Protein AF-A0A430UFR9-F1 (afdb_monomer)

Organism: Thermus scotoductus (NCBI:txid37636)

Secondary structure (DSSP, 8-state):
----SHHHHHHHHTTSSS-PPPPPPPPPPPPPP-EEEEEEEEETTEE-TT-EEEEEEE-TTS-EEEEPPPEE--TTSEEEEEESS-GGGEEEEEEETTTTEEEEEEHHHH-EEEEETTEEEEEEEE--

Structure (mmCIF, N/CA/C/O backbone):
data_AF-A0A430UFR9-F1
#
_entry.id   AF-A0A430UFR9-F1
#
loop_
_atom_site.group_PDB
_atom_site.id
_atom_site.type_symbol
_atom_site.label_atom_id
_atom_site.label_alt_id
_atom_site.label_comp_id
_atom_site.label_asym_id
_atom_site.label_entity_id
_atom_site.label_seq_id
_atom_site.pdbx_PDB_ins_code
_atom_site.Cartn_x
_atom_site.Cartn_y
_atom_site.Cartn_z
_atom_site.occupancy
_atom_site.B_iso_or_equiv
_atom_site.auth_seq_id
_atom_site.auth_comp_id
_atom_site.auth_asym_id
_atom_site.auth_atom_id
_atom_site.pdbx_PDB_model_num
ATOM 1 N N . MET A 1 1 ? 76.607 38.969 -25.251 1.00 44.59 1 MET A N 1
ATOM 2 C CA . MET A 1 1 ? 76.169 37.864 -26.140 1.00 44.59 1 MET A CA 1
ATOM 3 C C . MET A 1 1 ? 76.076 36.606 -25.285 1.00 44.59 1 MET A C 1
ATOM 5 O O . MET A 1 1 ? 77.039 36.337 -24.599 1.00 44.59 1 MET A O 1
ATOM 9 N N . GLY A 1 2 ? 75.006 35.826 -25.171 1.00 46.56 2 GLY A N 1
ATOM 10 C CA . GLY A 1 2 ? 73.666 35.864 -25.741 1.00 46.56 2 GLY A CA 1
ATOM 11 C C . GLY A 1 2 ? 72.804 34.870 -24.949 1.00 46.56 2 GLY A C 1
ATOM 12 O O . GLY A 1 2 ? 72.759 33.692 -25.273 1.00 46.56 2 GLY A O 1
ATOM 13 N N . GLY A 1 3 ? 72.131 35.343 -23.897 1.00 50.91 3 GLY A N 1
ATOM 14 C CA . GLY A 1 3 ? 71.151 34.573 -23.122 1.00 50.91 3 GLY A CA 1
ATOM 15 C C . GLY A 1 3 ? 69.798 34.529 -23.831 1.00 50.91 3 GLY A C 1
ATOM 16 O O . GLY A 1 3 ? 68.836 35.117 -23.352 1.00 50.91 3 GLY A O 1
ATOM 17 N N . LYS A 1 4 ? 69.743 33.917 -25.020 1.00 53.84 4 LYS A N 1
ATOM 18 C CA . LYS A 1 4 ? 68.539 33.917 -25.879 1.00 53.84 4 LYS A CA 1
ATOM 19 C C . LYS A 1 4 ? 67.941 32.533 -26.162 1.00 53.84 4 LYS A C 1
ATOM 21 O O . LYS A 1 4 ? 66.930 32.458 -26.846 1.00 53.84 4 LYS A O 1
ATOM 26 N N . PHE A 1 5 ? 68.501 31.453 -25.612 1.00 51.56 5 PHE A N 1
ATOM 27 C CA . PHE A 1 5 ? 68.044 30.090 -25.928 1.00 51.56 5 PHE A CA 1
ATOM 28 C C . PHE A 1 5 ? 67.172 29.420 -24.851 1.00 51.56 5 PHE A C 1
ATOM 30 O O . PHE A 1 5 ? 66.486 28.453 -25.156 1.00 51.56 5 PHE A O 1
ATOM 37 N N . GLY A 1 6 ? 67.124 29.940 -23.617 1.00 50.38 6 GLY A N 1
ATOM 38 C CA . GLY A 1 6 ? 66.337 29.329 -22.531 1.00 50.38 6 GLY A CA 1
ATOM 39 C C . GLY A 1 6 ? 64.843 29.685 -22.524 1.00 50.38 6 GLY A C 1
ATOM 40 O O . GLY A 1 6 ? 64.026 28.915 -22.031 1.00 50.38 6 GLY A O 1
ATOM 41 N N . LEU A 1 7 ? 64.467 30.836 -23.094 1.00 50.91 7 LEU A N 1
ATOM 42 C CA . LEU A 1 7 ? 63.092 31.350 -23.010 1.00 50.91 7 LEU A CA 1
ATOM 43 C C . LEU A 1 7 ? 62.145 30.701 -24.035 1.00 50.91 7 LEU A C 1
ATOM 45 O O . LEU A 1 7 ? 60.956 30.550 -23.774 1.00 50.91 7 LEU A O 1
ATOM 49 N N . LEU A 1 8 ? 62.675 30.266 -25.183 1.00 53.03 8 LEU A N 1
ATOM 50 C CA . LEU A 1 8 ? 61.893 29.618 -26.243 1.00 53.03 8 LEU A CA 1
ATOM 51 C C . LEU A 1 8 ? 61.487 28.181 -25.883 1.00 53.03 8 LEU A C 1
ATOM 53 O O . LEU A 1 8 ? 60.432 27.722 -26.311 1.00 53.03 8 LEU A O 1
ATOM 57 N N . PHE A 1 9 ? 62.276 27.489 -25.056 1.00 51.94 9 PHE A N 1
ATOM 58 C CA . PHE A 1 9 ? 61.961 26.124 -24.629 1.00 51.94 9 PHE A CA 1
ATOM 59 C C . PHE A 1 9 ? 60.843 26.089 -23.572 1.00 51.94 9 PHE A C 1
ATOM 61 O O . PHE A 1 9 ? 59.982 25.213 -23.601 1.00 51.94 9 PHE A O 1
ATOM 68 N N . LEU A 1 10 ? 60.792 27.093 -22.687 1.00 52.19 10 LEU A N 1
ATOM 69 C CA . LEU A 1 10 ? 59.738 27.222 -21.672 1.00 52.19 10 LEU A CA 1
ATOM 70 C C . LEU A 1 10 ? 58.376 27.623 -22.265 1.00 52.19 10 LEU A C 1
ATOM 72 O O . LEU A 1 10 ? 57.342 27.234 -21.729 1.00 52.19 10 LEU A O 1
ATOM 76 N N . LEU A 1 11 ? 58.361 28.341 -23.393 1.00 49.31 11 LEU A N 1
ATOM 77 C CA . LEU A 1 11 ? 57.122 28.726 -24.082 1.00 49.31 11 LEU A CA 1
ATOM 78 C C . LEU A 1 11 ? 56.480 27.574 -24.874 1.00 49.31 11 LEU A C 1
ATOM 80 O O . LEU A 1 11 ? 55.261 27.556 -25.031 1.00 49.31 11 LEU A O 1
ATOM 84 N N . GLY A 1 12 ? 57.263 26.592 -25.335 1.00 50.91 12 GLY A N 1
ATOM 85 C CA . GLY A 1 12 ? 56.739 25.425 -26.057 1.00 50.91 12 GLY A CA 1
ATOM 86 C C . GLY A 1 12 ? 56.028 24.407 -25.159 1.00 50.91 12 GLY A C 1
ATOM 87 O O . GLY A 1 12 ? 55.054 23.786 -25.579 1.00 50.91 12 GLY A O 1
ATOM 88 N N . LEU A 1 13 ? 56.470 24.261 -23.904 1.00 47.38 13 LEU A N 1
ATOM 89 C CA . LEU A 1 13 ? 55.935 23.248 -22.987 1.00 47.38 13 LEU A CA 1
ATOM 90 C C . LEU A 1 13 ? 54.563 23.632 -22.396 1.00 47.38 13 LEU A C 1
ATOM 92 O O . LEU A 1 13 ? 53.763 22.757 -22.075 1.00 47.38 13 LEU A O 1
ATOM 96 N N . GLY A 1 14 ? 54.260 24.931 -22.294 1.00 49.06 14 GLY A N 1
ATOM 97 C CA . GLY A 1 14 ? 52.989 25.425 -21.749 1.00 49.06 14 GLY A CA 1
ATOM 98 C C . GLY A 1 14 ? 51.784 25.270 -22.686 1.00 49.06 14 GLY A C 1
ATOM 99 O O . GLY A 1 14 ? 50.649 25.248 -22.217 1.00 49.06 14 GLY A O 1
ATOM 100 N N . LEU A 1 15 ? 52.006 25.127 -24.000 1.00 47.91 15 LEU A N 1
ATOM 101 C CA . LEU A 1 15 ? 50.924 25.059 -24.994 1.00 47.91 15 LEU A CA 1
ATOM 102 C C . LEU A 1 15 ? 50.391 23.642 -25.266 1.00 47.91 15 LEU A C 1
ATOM 104 O O . LEU A 1 15 ? 49.343 23.504 -25.894 1.00 47.91 15 LEU A O 1
ATOM 108 N N . ALA A 1 16 ? 51.067 22.593 -24.790 1.00 48.53 16 ALA A N 1
ATOM 109 C CA . ALA A 1 16 ? 50.688 21.208 -25.085 1.00 48.53 16 ALA A CA 1
ATOM 110 C C . ALA A 1 16 ? 49.577 20.645 -24.174 1.00 48.53 16 ALA A C 1
ATOM 112 O O . ALA A 1 16 ? 48.939 19.659 -24.530 1.00 48.53 16 ALA A O 1
ATOM 113 N N . LEU A 1 17 ? 49.308 21.260 -23.015 1.00 49.06 17 LEU A N 1
ATOM 114 C CA . LEU A 1 17 ? 48.354 20.726 -22.025 1.00 49.06 17 LEU A CA 1
ATOM 115 C C . LEU A 1 17 ? 46.963 21.380 -22.057 1.00 49.06 17 LEU A C 1
ATOM 117 O O . LEU A 1 17 ? 46.072 20.957 -21.328 1.00 49.06 17 LEU A O 1
ATOM 121 N N . ALA A 1 18 ? 46.743 22.382 -22.913 1.00 49.50 18 ALA A N 1
ATOM 122 C CA . ALA A 1 18 ? 45.488 23.140 -22.949 1.00 49.50 18 ALA A CA 1
ATOM 123 C C . ALA A 1 18 ? 44.420 22.576 -23.911 1.00 49.50 18 ALA A C 1
ATOM 125 O O . ALA A 1 18 ? 43.355 23.171 -24.050 1.00 49.50 18 ALA A O 1
ATOM 126 N N . GLN A 1 19 ? 44.670 21.445 -24.582 1.00 52.62 19 GLN A N 1
ATOM 127 C CA . GLN A 1 19 ? 43.759 20.880 -25.591 1.00 52.62 19 GLN A CA 1
ATOM 128 C C . GLN A 1 19 ? 43.024 19.618 -25.119 1.00 52.62 19 GLN A C 1
ATOM 130 O O . GLN A 1 19 ? 42.857 18.667 -25.879 1.00 52.62 19 GLN A O 1
ATOM 135 N N . ALA A 1 20 ? 42.555 19.589 -23.870 1.00 61.03 20 ALA A N 1
ATOM 136 C CA . ALA A 1 20 ? 41.528 18.619 -23.505 1.00 61.03 20 ALA A CA 1
ATOM 137 C C . ALA A 1 20 ? 40.197 19.079 -24.135 1.00 61.03 20 ALA A C 1
ATOM 139 O O . ALA A 1 20 ? 39.726 20.171 -23.803 1.00 61.03 20 ALA A O 1
ATOM 140 N N . PRO A 1 21 ? 39.587 18.313 -25.059 1.00 60.84 21 PRO A N 1
ATOM 141 C CA . PRO A 1 21 ? 38.292 18.673 -25.615 1.00 60.84 21 PRO A CA 1
ATOM 142 C C . PRO A 1 21 ? 37.279 18.766 -24.472 1.00 60.84 21 PRO A C 1
ATOM 144 O O . PRO A 1 21 ? 37.112 17.818 -23.705 1.00 60.84 21 PRO A O 1
ATOM 147 N N . ILE A 1 22 ? 36.625 19.923 -24.346 1.00 64.69 22 ILE A N 1
ATOM 148 C CA . ILE A 1 22 ? 35.577 20.157 -23.351 1.00 64.69 22 ILE A CA 1
ATOM 149 C C . ILE A 1 22 ? 34.524 19.052 -23.533 1.00 64.69 22 ILE A C 1
ATOM 151 O O . ILE A 1 22 ? 33.940 18.961 -24.622 1.00 64.69 22 ILE A O 1
ATOM 155 N N . PRO A 1 23 ? 34.284 18.184 -22.531 1.00 64.75 23 PRO A N 1
ATOM 156 C CA . PRO A 1 23 ? 33.264 17.159 -22.649 1.00 64.75 23 PRO A CA 1
ATOM 157 C C . PRO A 1 23 ? 31.926 17.863 -22.853 1.00 64.75 23 PRO A C 1
ATOM 159 O O . PRO A 1 23 ? 31.514 18.698 -22.046 1.00 64.75 23 PRO A O 1
ATOM 162 N N . ARG A 1 24 ? 31.269 17.567 -23.978 1.00 71.50 24 ARG A N 1
ATOM 163 C CA . ARG A 1 24 ? 29.935 18.095 -24.267 1.00 71.50 24 ARG A CA 1
ATOM 164 C C . ARG A 1 24 ? 29.021 17.734 -23.089 1.00 71.50 24 ARG A C 1
ATOM 166 O O . ARG A 1 24 ? 29.072 16.579 -22.652 1.00 71.50 24 ARG A O 1
ATOM 173 N N . PRO A 1 25 ? 28.199 18.669 -22.577 1.00 69.81 25 PRO A N 1
ATOM 174 C CA . PRO A 1 25 ? 27.184 18.328 -21.592 1.00 69.81 25 PRO A CA 1
ATOM 175 C C . PRO A 1 25 ? 26.367 17.160 -22.142 1.00 69.81 25 PRO A C 1
ATOM 177 O O . PRO A 1 25 ? 25.910 17.218 -23.288 1.00 69.81 25 PRO A O 1
ATOM 180 N N . LYS A 1 26 ? 26.232 16.077 -21.365 1.00 69.19 26 LYS A N 1
ATOM 181 C CA . LYS A 1 26 ? 25.294 15.013 -21.729 1.00 69.19 26 LYS A CA 1
ATOM 182 C C . LYS A 1 26 ? 23.923 15.669 -21.943 1.00 69.19 26 LYS A C 1
ATOM 184 O O . LYS A 1 26 ? 23.555 16.521 -21.129 1.00 69.19 26 LYS A O 1
ATOM 189 N N . PRO A 1 27 ? 23.194 15.316 -23.017 1.00 74.06 27 PRO A N 1
ATOM 190 C CA . PRO A 1 27 ? 21.810 15.742 -23.175 1.00 74.06 27 PRO A CA 1
ATOM 191 C C . PRO A 1 27 ? 21.040 15.468 -21.876 1.00 74.06 27 PRO A C 1
ATOM 193 O O . PRO A 1 27 ? 21.343 14.460 -21.225 1.00 74.06 27 PRO A O 1
ATOM 196 N N . PRO A 1 28 ? 20.094 16.337 -21.473 1.00 72.62 28 PRO A N 1
ATOM 197 C CA . PRO A 1 28 ? 19.260 16.076 -20.307 1.00 72.62 28 PRO A CA 1
ATOM 198 C C . PRO A 1 28 ? 18.651 14.678 -20.434 1.00 72.62 28 PRO A C 1
ATOM 200 O O . PRO A 1 28 ? 18.064 14.366 -21.469 1.00 72.62 28 PRO A O 1
ATOM 203 N N . GLU A 1 29 ? 18.842 13.825 -19.425 1.00 70.44 29 GLU A N 1
ATOM 204 C CA . GLU A 1 29 ? 18.162 12.529 -19.393 1.00 70.44 29 GLU A CA 1
ATOM 205 C C . GLU A 1 29 ? 16.650 12.782 -19.456 1.00 70.44 29 GLU A C 1
ATOM 207 O O . GLU A 1 29 ? 16.125 13.617 -18.715 1.00 70.44 29 GLU A O 1
ATOM 212 N N . GLU A 1 30 ? 15.958 12.098 -20.370 1.00 67.12 30 GLU A N 1
ATOM 213 C CA . GLU A 1 30 ? 14.504 12.197 -20.488 1.00 67.12 30 GLU A CA 1
ATOM 214 C C . GLU A 1 30 ? 13.844 11.836 -19.145 1.00 67.12 30 GLU A C 1
ATOM 216 O O . GLU A 1 30 ? 14.295 10.902 -18.466 1.00 67.12 30 GLU A O 1
ATOM 221 N N . PRO A 1 31 ? 12.790 12.562 -18.722 1.00 61.88 31 PRO A N 1
ATOM 222 C CA . PRO A 1 31 ? 12.125 12.282 -17.461 1.00 61.88 31 PRO A CA 1
ATOM 223 C C . PRO A 1 31 ? 11.542 10.871 -17.509 1.00 61.88 31 PRO A C 1
ATOM 225 O O . PRO A 1 31 ? 10.691 10.556 -18.339 1.00 61.88 31 PRO A O 1
ATOM 228 N N . LYS A 1 32 ? 12.016 10.008 -16.608 1.00 66.50 32 LYS A N 1
ATOM 229 C CA . LYS A 1 32 ? 11.509 8.641 -16.511 1.00 66.50 32 LYS A CA 1
ATOM 230 C C . LYS A 1 32 ? 10.019 8.679 -16.150 1.00 66.50 32 LYS A C 1
ATOM 232 O O . LYS A 1 32 ? 9.644 9.434 -15.243 1.00 66.50 32 LYS A O 1
ATOM 237 N N . PRO A 1 33 ? 9.175 7.867 -16.811 1.00 67.50 33 PRO A N 1
ATOM 238 C CA . PRO A 1 33 ? 7.770 7.749 -16.447 1.00 67.50 33 PRO A CA 1
ATOM 239 C C . PRO A 1 33 ? 7.674 7.395 -14.963 1.00 67.50 33 PRO A C 1
ATOM 241 O O . PRO A 1 33 ? 8.293 6.437 -14.504 1.00 67.50 33 PRO A O 1
ATOM 244 N N . THR A 1 34 ? 6.952 8.216 -14.203 1.00 82.75 34 THR A N 1
ATOM 245 C CA . THR A 1 34 ? 6.816 8.049 -12.755 1.00 82.75 34 THR A CA 1
ATOM 246 C C . THR A 1 34 ? 5.363 7.748 -12.439 1.00 82.75 34 THR A C 1
ATOM 248 O O . THR A 1 34 ? 4.510 8.626 -12.552 1.00 82.75 34 THR A O 1
ATOM 251 N N . TRP A 1 35 ? 5.073 6.518 -12.021 1.00 90.88 35 TRP A N 1
ATOM 252 C CA . TRP A 1 35 ? 3.744 6.187 -11.511 1.00 90.88 35 TRP A CA 1
ATOM 253 C C . TRP A 1 35 ? 3.595 6.707 -10.083 1.00 90.88 35 TRP A C 1
ATOM 255 O O . TRP A 1 35 ? 4.552 6.703 -9.299 1.00 90.88 35 TRP A O 1
ATOM 265 N N . VAL A 1 36 ? 2.379 7.107 -9.722 1.00 94.06 36 VAL A N 1
ATOM 266 C CA . VAL A 1 36 ? 2.045 7.489 -8.346 1.00 94.06 36 VAL A CA 1
ATOM 267 C C . VAL A 1 36 ? 1.099 6.448 -7.769 1.00 94.06 36 VAL A C 1
ATOM 269 O O . VAL A 1 36 ? 0.002 6.240 -8.280 1.00 94.06 36 VAL A O 1
ATOM 272 N N . LEU A 1 37 ? 1.533 5.779 -6.705 1.00 96.75 37 LEU A N 1
ATOM 273 C CA . LEU A 1 37 ? 0.719 4.853 -5.932 1.00 96.75 37 LEU A CA 1
ATOM 274 C C . LEU A 1 37 ? 0.146 5.581 -4.724 1.00 96.75 37 LEU A C 1
ATOM 276 O O . LEU A 1 37 ? 0.891 5.989 -3.833 1.00 96.75 37 LEU A O 1
ATOM 280 N N . ARG A 1 38 ? -1.178 5.660 -4.650 1.00 97.81 38 ARG A N 1
ATOM 281 C CA . ARG A 1 38 ? -1.891 6.026 -3.430 1.00 97.81 38 ARG A CA 1
ATOM 282 C C . ARG A 1 38 ? -2.286 4.763 -2.679 1.00 97.81 38 ARG A C 1
ATOM 284 O O . ARG A 1 38 ? -2.947 3.891 -3.241 1.00 97.81 38 ARG A O 1
ATOM 291 N N . VAL A 1 39 ? -1.902 4.691 -1.410 1.00 98.38 39 VAL A N 1
ATOM 292 C CA . VAL A 1 39 ? -2.293 3.627 -0.483 1.00 98.38 39 VAL A CA 1
ATOM 293 C C . VAL A 1 39 ? -3.189 4.233 0.578 1.00 98.38 39 VAL A C 1
ATOM 295 O O . VAL A 1 39 ? -2.752 5.102 1.328 1.00 98.38 39 VAL A O 1
ATOM 298 N N . GLU A 1 40 ? -4.426 3.768 0.646 1.00 98.62 40 GLU A N 1
ATOM 299 C CA . GLU A 1 40 ? -5.394 4.132 1.673 1.00 98.62 40 GLU A CA 1
ATOM 300 C C . GLU A 1 40 ? -5.703 2.922 2.552 1.00 98.62 40 GLU A C 1
ATOM 302 O O . GLU A 1 40 ? -5.878 1.806 2.056 1.00 98.62 40 GLU A O 1
ATOM 307 N N . VAL A 1 41 ? -5.764 3.155 3.859 1.00 98.38 41 VAL A N 1
ATOM 308 C CA . VAL A 1 41 ? -6.037 2.155 4.883 1.00 98.38 41 VAL A CA 1
ATOM 309 C C . VAL A 1 41 ? -7.111 2.686 5.819 1.00 98.38 41 VAL A C 1
ATOM 311 O O . VAL A 1 41 ? -7.001 3.775 6.385 1.00 98.38 41 VAL A O 1
ATOM 314 N N . THR A 1 42 ? -8.149 1.883 6.011 1.00 98.31 42 THR A N 1
ATOM 315 C CA . THR A 1 42 ? -9.224 2.145 6.969 1.00 98.31 42 THR A CA 1
ATOM 316 C C . THR A 1 42 ? -9.410 0.938 7.884 1.00 98.31 42 THR A C 1
ATOM 318 O O . THR A 1 42 ? -9.111 -0.196 7.501 1.00 98.31 42 THR A O 1
ATOM 321 N N . LYS A 1 43 ? -9.911 1.168 9.097 1.00 97.75 43 LYS A N 1
ATOM 322 C CA . LYS A 1 43 ? -10.273 0.137 10.075 1.00 97.75 43 LYS A CA 1
ATOM 323 C C . LYS A 1 43 ? -11.704 0.382 10.527 1.00 97.75 43 LYS A C 1
ATOM 325 O O . LYS A 1 43 ? -12.015 1.469 11.002 1.00 97.75 43 LYS A O 1
ATOM 330 N N . ALA A 1 44 ? -12.574 -0.612 10.360 1.00 96.06 44 ALA A N 1
ATOM 331 C CA . ALA A 1 44 ? -13.997 -0.502 10.702 1.00 96.06 44 ALA A CA 1
ATOM 332 C C . ALA A 1 44 ? -14.676 0.765 10.119 1.00 96.06 44 ALA A C 1
ATOM 334 O O . ALA A 1 44 ? -15.528 1.376 10.754 1.00 96.06 44 ALA A O 1
ATOM 335 N N . GLY A 1 45 ? -14.268 1.174 8.911 1.00 95.56 45 GLY A N 1
ATOM 336 C CA . GLY A 1 45 ? -14.799 2.351 8.213 1.00 95.56 45 GLY A CA 1
ATOM 337 C C . GLY A 1 45 ? -14.154 3.694 8.578 1.00 95.56 45 GLY A C 1
ATOM 338 O O . GLY A 1 45 ? -14.445 4.685 7.915 1.00 95.56 45 GLY A O 1
ATOM 339 N N . ALA A 1 46 ? -13.257 3.746 9.567 1.00 97.69 46 ALA A N 1
ATOM 340 C CA . ALA A 1 46 ? -12.519 4.957 9.922 1.00 97.69 46 ALA A CA 1
ATOM 341 C C . ALA A 1 46 ? -11.121 4.983 9.270 1.00 97.69 46 ALA A C 1
ATOM 343 O O . ALA A 1 46 ? -10.484 3.929 9.176 1.00 97.69 46 ALA A O 1
ATOM 344 N N . PRO A 1 47 ? -10.607 6.154 8.844 1.00 98.06 47 PRO A N 1
ATOM 345 C CA . PRO A 1 47 ? -9.227 6.293 8.382 1.00 98.06 47 PRO A CA 1
ATOM 346 C C . PRO A 1 47 ? -8.214 5.826 9.427 1.00 98.06 47 PRO A C 1
ATOM 348 O O . PRO A 1 47 ? -8.348 6.154 10.606 1.00 98.06 47 PRO A O 1
ATOM 351 N N . LEU A 1 48 ? -7.194 5.081 8.993 1.00 98.12 48 LEU A N 1
ATOM 352 C CA . LEU A 1 48 ? -6.166 4.545 9.883 1.00 98.12 48 LEU A CA 1
ATOM 353 C C . LEU A 1 48 ? -4.810 5.242 9.646 1.00 98.12 48 LEU A C 1
ATOM 355 O O . LEU A 1 48 ? -4.0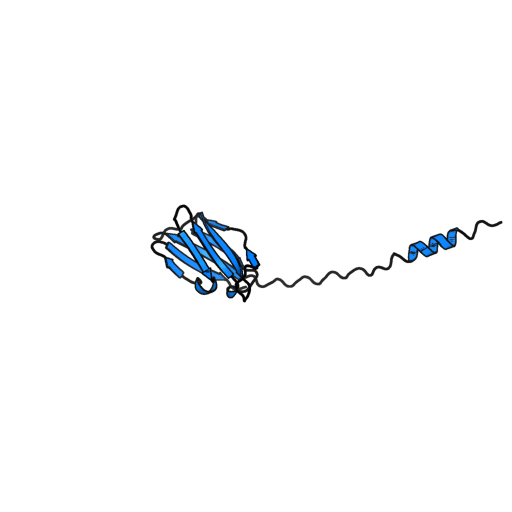96 4.883 8.701 1.00 98.12 48 LEU A O 1
ATOM 359 N N . PRO A 1 49 ? -4.436 6.240 10.470 1.00 97.94 49 PRO A N 1
ATOM 360 C CA . PRO A 1 49 ? -3.119 6.868 10.408 1.00 97.94 49 PRO A CA 1
ATOM 361 C C . PRO A 1 49 ? -2.021 5.952 10.967 1.00 97.94 49 PRO A C 1
ATOM 363 O O . PRO A 1 49 ? -2.296 4.964 11.645 1.00 97.94 49 PRO A O 1
ATOM 366 N N . GLY A 1 50 ? -0.758 6.297 10.706 1.00 97.50 50 GLY A N 1
ATOM 367 C CA . GLY A 1 50 ? 0.395 5.639 11.333 1.00 97.50 50 GLY A CA 1
ATOM 368 C C . GLY A 1 50 ? 0.731 4.248 10.785 1.00 97.50 50 GLY A C 1
ATOM 369 O O . GLY A 1 50 ? 1.605 3.571 11.327 1.00 97.50 50 GLY A O 1
ATOM 370 N N . VAL A 1 51 ? 0.101 3.815 9.690 1.00 98.12 51 VAL A N 1
ATOM 371 C CA . VAL A 1 51 ? 0.474 2.577 8.995 1.00 98.12 51 VAL A CA 1
ATOM 372 C C . VAL A 1 51 ? 1.726 2.843 8.171 1.00 98.12 51 VAL A C 1
ATOM 374 O O . VAL A 1 51 ? 1.712 3.685 7.274 1.00 98.12 51 VAL A O 1
ATOM 377 N N . LEU A 1 52 ? 2.807 2.122 8.462 1.00 98.31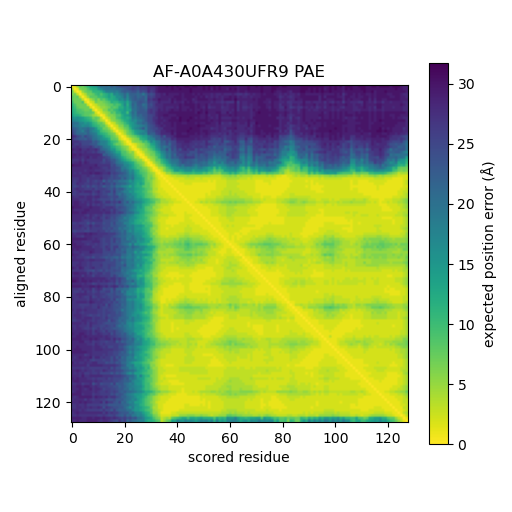 52 LEU A N 1
ATOM 378 C CA . LEU A 1 52 ? 4.025 2.131 7.661 1.00 98.31 52 LEU A CA 1
ATOM 379 C C . LEU A 1 52 ? 3.737 1.500 6.298 1.00 98.31 52 LEU A C 1
ATOM 381 O O . LEU A 1 52 ? 3.296 0.355 6.219 1.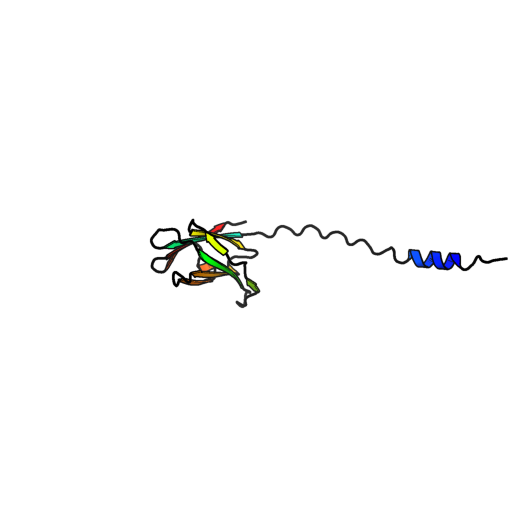00 98.31 52 LEU A O 1
ATOM 385 N N . VAL A 1 53 ? 4.044 2.240 5.242 1.00 98.06 53 VAL A N 1
ATOM 386 C CA . VAL A 1 53 ? 3.949 1.852 3.840 1.00 98.06 53 VAL A CA 1
ATOM 387 C C . VAL A 1 53 ? 5.329 1.950 3.213 1.00 98.06 53 VAL A C 1
ATOM 389 O O . VAL A 1 53 ? 6.013 2.975 3.313 1.00 98.06 53 VAL A O 1
ATOM 392 N N . LEU A 1 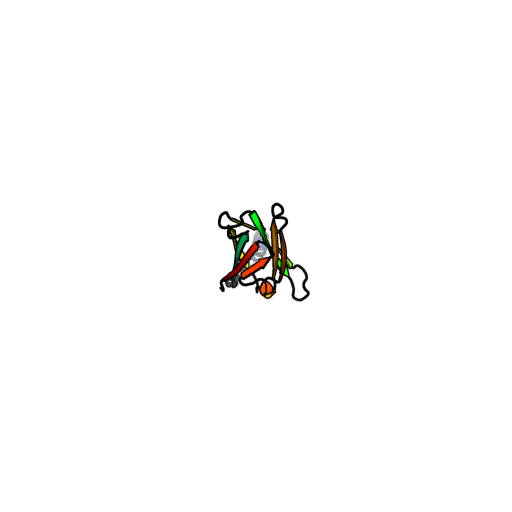54 ? 5.744 0.872 2.561 1.00 96.50 54 LEU A N 1
ATOM 393 C CA . LEU A 1 54 ? 7.059 0.773 1.959 1.00 96.50 54 LEU A CA 1
ATOM 394 C C . LEU A 1 54 ? 7.014 -0.079 0.691 1.00 96.50 54 LEU A C 1
ATOM 396 O O . LEU A 1 54 ? 6.339 -1.105 0.642 1.00 96.50 54 LEU A O 1
ATOM 400 N N . LEU A 1 55 ? 7.766 0.335 -0.324 1.00 96.38 55 LEU A N 1
ATOM 401 C CA . LEU A 1 55 ? 7.941 -0.398 -1.570 1.00 96.38 55 LEU A CA 1
ATOM 402 C C . LEU A 1 55 ? 9.339 -1.014 -1.617 1.00 96.38 55 LEU A C 1
ATOM 404 O O . LEU A 1 55 ? 10.334 -0.362 -1.305 1.00 96.38 55 LEU A O 1
ATOM 408 N N . GLN A 1 56 ? 9.412 -2.270 -2.035 1.00 95.69 56 GLN A N 1
ATOM 409 C CA . GLN A 1 56 ? 10.656 -2.971 -2.318 1.00 95.69 56 GLN A CA 1
ATOM 410 C C . GLN A 1 56 ? 10.673 -3.326 -3.800 1.00 95.69 56 GLN A C 1
ATOM 412 O O . GLN A 1 56 ? 9.890 -4.162 -4.248 1.00 95.69 56 GLN A O 1
ATOM 417 N N . GLU A 1 57 ? 11.569 -2.701 -4.552 1.00 94.94 57 GLU A N 1
ATOM 418 C CA . GLU A 1 57 ? 11.854 -3.082 -5.929 1.00 94.94 57 GLU A CA 1
ATOM 419 C C . GLU A 1 57 ? 12.559 -4.438 -5.935 1.00 94.94 57 GLU A C 1
ATOM 421 O O . GLU A 1 57 ? 13.495 -4.673 -5.157 1.00 94.94 57 GLU A O 1
ATOM 426 N N . VAL A 1 58 ? 12.099 -5.333 -6.800 1.00 94.19 58 VAL A N 1
ATOM 427 C CA . VAL A 1 58 ? 12.615 -6.684 -6.962 1.00 94.19 58 VAL A CA 1
ATOM 428 C C . VAL A 1 58 ? 12.958 -6.955 -8.419 1.00 94.19 58 VAL A C 1
ATOM 430 O O . VAL A 1 58 ? 12.244 -6.568 -9.343 1.00 94.19 58 VAL A O 1
ATOM 433 N N . SER A 1 59 ? 14.050 -7.676 -8.622 1.00 90.56 59 SER A N 1
ATOM 434 C CA . SER A 1 59 ? 14.480 -8.151 -9.932 1.00 90.56 59 SER A CA 1
ATOM 435 C C . SER A 1 59 ? 13.558 -9.257 -10.471 1.00 90.56 59 SER A C 1
ATOM 437 O O . SER A 1 59 ? 12.764 -9.841 -9.723 1.00 90.56 59 SER A O 1
ATOM 439 N N . PRO A 1 60 ? 13.685 -9.633 -11.760 1.00 87.31 60 PRO A N 1
ATOM 440 C CA . PRO A 1 60 ? 12.937 -10.757 -12.329 1.00 87.31 60 PRO A CA 1
ATOM 441 C C . PRO A 1 60 ? 13.130 -12.083 -11.574 1.00 87.31 60 PRO A C 1
ATOM 443 O O . PRO A 1 60 ? 12.188 -12.861 -11.451 1.00 87.31 60 PRO A O 1
ATOM 446 N N . ASN A 1 61 ? 14.315 -12.317 -10.995 1.00 90.44 61 ASN A N 1
ATOM 447 C CA . ASN A 1 61 ? 14.598 -13.468 -10.125 1.00 90.44 61 ASN A CA 1
ATOM 448 C C . ASN A 1 61 ? 14.205 -13.245 -8.648 1.00 90.44 61 ASN A C 1
ATOM 450 O O . ASN A 1 61 ? 14.648 -13.991 -7.780 1.00 90.44 61 ASN A O 1
ATOM 454 N N . ARG A 1 62 ? 13.355 -12.247 -8.366 1.00 85.12 62 ARG A N 1
ATOM 455 C CA . ARG A 1 62 ? 12.770 -11.936 -7.048 1.00 85.12 62 ARG A CA 1
ATOM 456 C C . ARG A 1 62 ? 13.773 -11.536 -5.964 1.00 85.12 62 ARG A C 1
ATOM 458 O O . ARG A 1 62 ? 13.448 -11.608 -4.781 1.00 85.12 62 ARG A O 1
ATOM 465 N N . LEU A 1 63 ? 14.959 -11.073 -6.350 1.00 91.81 63 LEU A N 1
ATOM 466 C CA . LEU A 1 63 ? 15.932 -10.531 -5.408 1.00 91.81 63 LEU 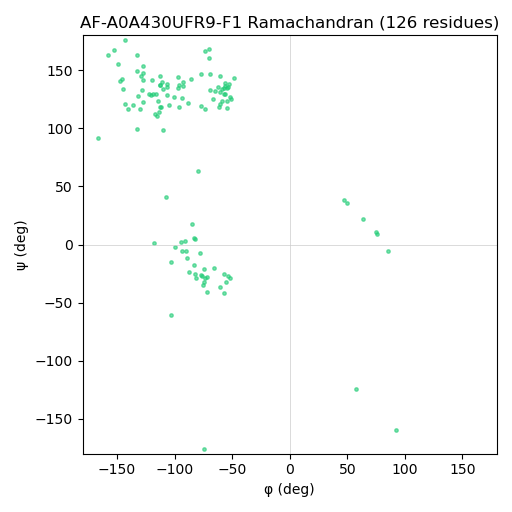A CA 1
ATOM 467 C C . LEU A 1 63 ? 15.653 -9.043 -5.153 1.00 91.81 63 LEU A C 1
ATOM 469 O O . LEU A 1 63 ? 15.270 -8.329 -6.082 1.00 91.81 63 LEU A O 1
ATOM 473 N N . PRO A 1 64 ? 15.831 -8.556 -3.914 1.00 91.12 64 PRO A N 1
ATOM 474 C CA . PRO A 1 64 ? 15.669 -7.142 -3.606 1.00 91.12 64 PRO A CA 1
ATOM 475 C C . PRO A 1 64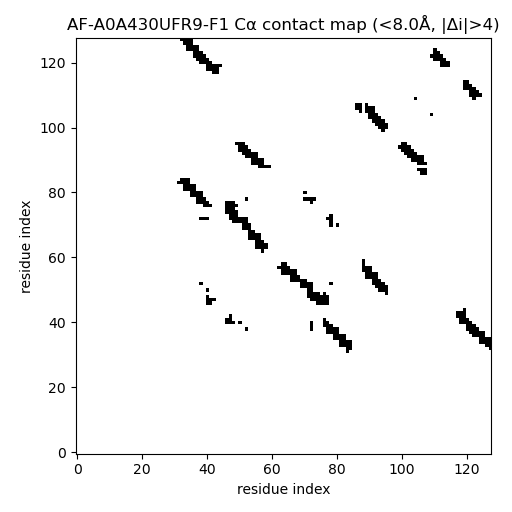 ? 16.735 -6.309 -4.329 1.00 91.12 64 PRO A C 1
ATOM 477 O O . PRO A 1 64 ? 17.920 -6.629 -4.276 1.00 91.12 64 PRO A O 1
ATOM 480 N N . ILE A 1 65 ? 16.305 -5.231 -4.986 1.00 92.94 65 ILE A N 1
ATOM 481 C CA . ILE A 1 65 ? 17.188 -4.263 -5.654 1.00 92.94 65 ILE A CA 1
ATOM 482 C C . ILE A 1 65 ? 17.313 -3.004 -4.798 1.00 92.94 65 ILE A C 1
ATOM 484 O O . ILE A 1 65 ? 18.403 -2.620 -4.378 1.00 92.94 65 ILE A O 1
ATOM 488 N N . ARG A 1 66 ? 16.177 -2.346 -4.552 1.00 91.12 66 ARG A N 1
ATOM 489 C CA . ARG A 1 66 ? 16.095 -1.040 -3.896 1.00 91.12 66 ARG A CA 1
ATOM 490 C C . ARG A 1 66 ? 14.841 -0.957 -3.048 1.00 91.12 66 ARG A C 1
ATOM 492 O O . ARG A 1 66 ? 13.782 -1.434 -3.438 1.00 91.12 66 ARG A O 1
ATOM 499 N N . GLN A 1 67 ? 14.961 -0.303 -1.905 1.00 91.75 67 GLN A N 1
ATOM 500 C CA . GLN A 1 67 ? 13.841 -0.030 -1.022 1.00 91.75 67 GLN A CA 1
ATOM 501 C C . GLN A 1 67 ? 13.465 1.450 -1.102 1.00 91.75 67 GLN A C 1
ATOM 503 O O . GLN A 1 67 ? 14.343 2.315 -1.147 1.00 91.75 67 GLN A O 1
ATOM 508 N N . SER A 1 68 ? 12.169 1.754 -1.136 1.00 91.44 68 SER A N 1
ATOM 509 C CA . SER A 1 68 ? 11.696 3.131 -1.050 1.00 91.44 68 SER A CA 1
ATOM 510 C C . SER A 1 68 ? 11.928 3.690 0.348 1.00 91.44 68 SER A C 1
ATOM 512 O O . SER A 1 68 ? 12.020 2.954 1.333 1.00 91.44 68 SER A O 1
ATOM 514 N N . LEU A 1 69 ? 11.923 5.019 0.454 1.00 92.75 69 LEU A N 1
ATOM 515 C CA . LEU A 1 69 ? 11.839 5.661 1.758 1.00 92.75 69 LEU A CA 1
ATOM 516 C C . LEU A 1 69 ? 10.544 5.223 2.469 1.00 92.75 69 LEU A C 1
ATOM 518 O O . LEU A 1 69 ? 9.479 5.257 1.842 1.00 92.75 69 LEU A O 1
ATOM 522 N N . PRO A 1 70 ? 10.617 4.851 3.759 1.00 94.81 70 PRO A N 1
ATOM 523 C CA . PRO A 1 70 ? 9.447 4.616 4.591 1.00 94.81 70 PRO A CA 1
ATOM 524 C C . PRO A 1 70 ? 8.489 5.811 4.568 1.00 94.81 70 PRO A C 1
ATOM 526 O O . PRO A 1 70 ? 8.912 6.973 4.638 1.00 94.81 70 PRO A O 1
ATOM 529 N N . ARG A 1 71 ? 7.191 5.529 4.482 1.00 97.38 71 ARG A N 1
ATOM 530 C CA . ARG A 1 71 ? 6.120 6.523 4.575 1.00 97.38 71 ARG A CA 1
ATOM 531 C C . ARG A 1 71 ? 5.051 6.025 5.533 1.00 97.38 71 ARG A C 1
ATOM 533 O O . ARG A 1 71 ? 4.840 4.828 5.629 1.00 97.38 71 ARG A O 1
ATOM 540 N N . PHE A 1 72 ? 4.375 6.931 6.225 1.00 98.00 72 PHE A N 1
ATOM 541 C CA . PHE A 1 72 ? 3.255 6.581 7.096 1.00 98.00 72 PHE A CA 1
ATOM 542 C C . PHE A 1 72 ? 1.960 7.144 6.524 1.00 98.00 72 PHE A C 1
ATOM 544 O O . PHE A 1 72 ? 1.978 8.233 5.945 1.00 98.00 72 PHE A O 1
ATOM 551 N N . THR A 1 73 ? 0.849 6.427 6.689 1.00 98.25 73 THR A N 1
ATOM 552 C CA . THR A 1 73 ? -0.475 6.986 6.397 1.00 98.25 73 THR A CA 1
ATOM 553 C C . THR A 1 73 ? -0.731 8.208 7.276 1.00 98.25 73 THR A C 1
ATOM 555 O O . THR A 1 73 ? -0.501 8.185 8.489 1.00 98.25 73 THR A O 1
ATOM 558 N N . GLY A 1 74 ? -1.176 9.299 6.650 1.00 98.06 74 GLY A N 1
ATOM 559 C CA . GLY A 1 74 ? -1.511 10.535 7.351 1.00 98.06 74 GLY A CA 1
ATOM 560 C C . GLY A 1 74 ? -2.834 10.439 8.122 1.00 98.06 74 GLY A C 1
ATOM 561 O O . GLY A 1 74 ? -3.484 9.392 8.109 1.00 98.06 74 GLY A O 1
ATOM 562 N N . PRO A 1 75 ? -3.292 11.544 8.740 1.00 97.75 75 PRO A N 1
ATOM 563 C CA . PRO A 1 75 ? -4.576 11.611 9.452 1.00 97.75 75 PRO A CA 1
ATOM 564 C C . PRO A 1 75 ? -5.784 11.170 8.614 1.00 97.75 75 PRO A C 1
ATOM 566 O O . PRO A 1 75 ? -6.772 10.680 9.147 1.00 97.75 75 PRO A O 1
ATOM 569 N N . GLN A 1 76 ? -5.699 11.319 7.292 1.00 97.94 76 GLN A N 1
ATOM 570 C CA . GLN A 1 76 ? -6.730 10.913 6.339 1.00 97.94 76 GLN A CA 1
ATOM 571 C C . GLN A 1 76 ? -6.668 9.418 5.982 1.00 97.94 76 GLN A C 1
ATOM 573 O O . GLN A 1 76 ? -7.412 8.971 5.115 1.00 97.94 76 GLN A O 1
ATOM 578 N N . GLY A 1 77 ? -5.781 8.641 6.612 1.00 97.75 77 GLY A N 1
ATOM 579 C CA . GLY A 1 77 ? -5.6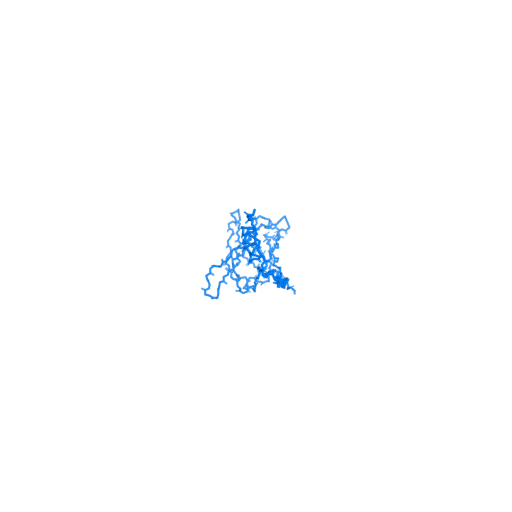42 7.200 6.394 1.00 97.75 77 GLY A CA 1
ATOM 580 C C . GLY A 1 77 ? -4.953 6.823 5.087 1.00 97.75 77 GLY A C 1
ATOM 581 O O . GLY A 1 77 ? -4.945 5.653 4.730 1.00 97.75 77 GLY A O 1
ATOM 582 N N . TRP A 1 78 ? -4.354 7.772 4.364 1.00 98.50 78 TRP A N 1
ATOM 583 C CA . TRP A 1 78 ? -3.670 7.486 3.105 1.00 98.50 78 TRP A CA 1
ATOM 584 C C . TRP A 1 78 ? -2.287 8.119 3.012 1.00 98.50 78 TRP A C 1
ATOM 586 O O . TRP A 1 78 ? -1.932 9.017 3.780 1.00 98.50 78 TRP A O 1
ATOM 596 N N . VAL A 1 79 ? -1.496 7.614 2.068 1.00 98.19 79 VAL A N 1
ATOM 597 C CA . VAL A 1 79 ? -0.208 8.178 1.666 1.00 98.19 79 VAL A CA 1
ATOM 598 C C . VAL A 1 79 ? 0.069 7.896 0.193 1.00 98.19 79 VAL A C 1
ATOM 600 O O . VAL A 1 79 ? -0.447 6.932 -0.373 1.00 98.19 79 VAL A O 1
ATOM 603 N N . GLU A 1 80 ? 0.890 8.737 -0.426 1.00 96.81 80 GLU A N 1
ATOM 604 C CA . GLU A 1 80 ? 1.345 8.571 -1.803 1.00 96.81 80 GLU A CA 1
ATOM 605 C C . GLU A 1 80 ? 2.832 8.223 -1.869 1.00 96.81 80 GLU A C 1
ATOM 607 O O . GLU A 1 80 ? 3.665 8.764 -1.131 1.00 96.81 80 GLU A O 1
ATOM 612 N N . LEU A 1 81 ? 3.163 7.314 -2.782 1.00 94.75 81 LEU A N 1
ATOM 613 C CA . LEU A 1 81 ? 4.518 6.885 -3.091 1.00 94.75 81 LEU A CA 1
ATOM 614 C C . LEU A 1 81 ? 4.737 6.957 -4.599 1.00 94.75 81 LEU A C 1
ATOM 616 O O . LEU A 1 81 ? 3.839 6.680 -5.389 1.00 94.75 81 LEU A O 1
ATOM 620 N N . ARG A 1 82 ? 5.955 7.314 -4.998 1.00 91.62 82 ARG A N 1
ATOM 621 C CA . ARG A 1 82 ? 6.371 7.292 -6.401 1.00 91.62 82 ARG A CA 1
ATOM 622 C C . ARG A 1 82 ? 7.028 5.961 -6.717 1.00 91.62 82 ARG A C 1
ATOM 624 O O . ARG A 1 82 ? 7.798 5.450 -5.902 1.00 91.62 82 ARG A O 1
ATOM 631 N N . LEU A 1 83 ? 6.734 5.434 -7.895 1.00 90.69 83 LEU A N 1
ATOM 632 C CA . LEU A 1 83 ? 7.400 4.265 -8.449 1.00 90.69 83 LEU A CA 1
ATOM 633 C C . LEU A 1 83 ? 8.322 4.723 -9.574 1.00 90.69 83 LEU A C 1
ATOM 635 O O . LEU A 1 83 ? 7.891 5.427 -10.486 1.00 90.69 83 LEU A O 1
ATOM 639 N N . GLU A 1 84 ? 9.578 4.296 -9.499 1.00 84.75 84 GLU A N 1
ATOM 640 C CA . GLU A 1 84 ? 10.613 4.589 -10.500 1.00 84.75 84 GLU A CA 1
ATOM 641 C C . GLU A 1 84 ? 10.665 3.517 -11.609 1.00 84.75 84 GLU A C 1
ATOM 643 O O . GLU A 1 84 ? 11.399 3.668 -12.584 1.00 84.75 84 GLU A O 1
ATOM 648 N N . ALA A 1 85 ? 9.886 2.439 -11.461 1.00 84.25 85 ALA A N 1
ATOM 649 C CA . ALA A 1 85 ? 9.809 1.303 -12.375 1.00 84.25 85 ALA A CA 1
ATOM 650 C C . ALA A 1 85 ? 8.370 0.759 -12.494 1.00 84.25 85 ALA A C 1
ATOM 652 O O . ALA A 1 85 ? 7.454 1.206 -11.801 1.00 84.25 85 ALA A O 1
ATOM 653 N N . ASP A 1 86 ? 8.180 -0.2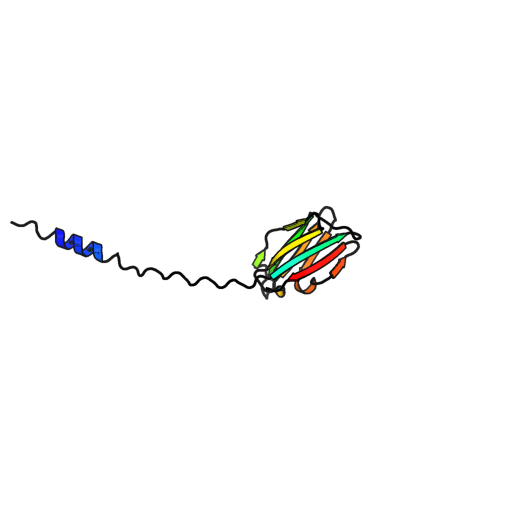36 -13.367 1.00 88.56 86 ASP A N 1
ATOM 654 C CA . ASP A 1 86 ? 6.891 -0.908 -13.565 1.00 88.56 86 ASP A CA 1
ATOM 655 C C . ASP A 1 86 ? 6.366 -1.520 -12.240 1.00 88.56 86 ASP A C 1
ATOM 657 O O . ASP A 1 86 ? 7.122 -2.199 -11.534 1.00 88.56 86 ASP A O 1
ATOM 661 N N . PRO A 1 87 ? 5.071 -1.353 -11.899 1.00 89.94 87 PRO A N 1
ATOM 662 C CA . PRO A 1 87 ? 4.459 -1.902 -10.682 1.00 89.94 87 PRO A CA 1
ATOM 663 C C . PRO A 1 87 ? 4.674 -3.406 -10.450 1.00 89.94 87 PRO A C 1
ATOM 665 O O . PRO A 1 87 ? 4.697 -3.855 -9.301 1.00 89.94 87 PRO A O 1
ATOM 668 N N . LYS A 1 88 ? 4.840 -4.208 -11.509 1.00 91.88 88 LYS A N 1
ATOM 669 C CA . LYS A 1 88 ? 5.112 -5.657 -11.421 1.00 91.88 88 LYS A CA 1
ATOM 670 C C . LYS A 1 88 ? 6.471 -5.968 -10.790 1.00 91.88 88 LYS A C 1
ATOM 672 O O . LYS A 1 88 ? 6.675 -7.087 -10.309 1.00 91.88 88 LYS A O 1
ATOM 677 N N . GLY A 1 89 ? 7.378 -4.994 -10.797 1.00 92.88 89 GLY A N 1
ATOM 678 C CA . GLY A 1 89 ? 8.693 -5.053 -10.171 1.00 92.88 89 GLY A CA 1
ATOM 679 C C . GLY A 1 89 ? 8.692 -4.716 -8.682 1.00 92.88 89 GLY A C 1
ATOM 680 O O . GLY A 1 89 ? 9.769 -4.641 -8.108 1.00 92.88 89 GLY A O 1
ATOM 681 N N . TYR A 1 90 ? 7.539 -4.515 -8.033 1.00 95.38 90 TYR A N 1
ATOM 682 C CA . TYR A 1 90 ? 7.490 -4.116 -6.623 1.00 95.38 90 TYR A CA 1
ATOM 683 C C . TYR A 1 90 ? 6.766 -5.118 -5.719 1.00 95.38 90 TYR A C 1
ATOM 685 O O . TYR A 1 90 ? 5.712 -5.665 -6.055 1.00 95.38 90 TYR A O 1
ATOM 693 N N . LEU A 1 91 ? 7.307 -5.298 -4.513 1.00 96.50 91 LEU A N 1
ATOM 694 C CA . LEU A 1 91 ? 6.583 -5.784 -3.342 1.00 96.50 91 LEU A CA 1
ATOM 695 C C . LEU A 1 91 ? 6.140 -4.582 -2.506 1.00 96.50 91 LEU A C 1
ATOM 697 O O . LEU A 1 91 ? 6.926 -3.663 -2.269 1.00 96.50 91 LEU A O 1
ATOM 701 N N . LEU A 1 92 ? 4.904 -4.610 -2.021 1.00 97.31 92 LEU A N 1
ATOM 702 C CA . LEU A 1 92 ? 4.418 -3.662 -1.029 1.00 97.31 92 LEU A CA 1
ATOM 703 C C . LEU A 1 92 ? 4.519 -4.285 0.359 1.00 97.31 92 LEU A C 1
ATOM 705 O O . LEU A 1 92 ? 4.111 -5.431 0.557 1.00 97.31 92 LEU A O 1
ATOM 709 N N . LEU A 1 93 ? 5.029 -3.511 1.310 1.00 97.31 93 LEU A N 1
ATOM 710 C CA . LEU A 1 93 ? 5.041 -3.825 2.728 1.00 97.31 93 LEU A CA 1
ATOM 711 C C . LEU A 1 93 ? 4.160 -2.809 3.461 1.00 97.31 93 LEU A C 1
ATOM 713 O O . LEU A 1 93 ? 4.391 -1.602 3.374 1.00 97.31 93 LEU A O 1
ATOM 717 N N . LEU A 1 94 ? 3.163 -3.315 4.185 1.00 97.50 94 LEU A N 1
ATOM 718 C CA . LEU A 1 94 ? 2.290 -2.549 5.071 1.00 97.50 94 LEU A CA 1
ATOM 719 C C . LEU A 1 94 ? 2.446 -3.075 6.491 1.00 97.50 94 LEU A C 1
ATOM 721 O O . LEU A 1 94 ? 2.333 -4.283 6.718 1.00 97.50 94 LEU A O 1
ATOM 725 N N . GLN A 1 95 ? 2.687 -2.187 7.449 1.00 97.62 95 GLN A N 1
ATOM 726 C CA . GLN A 1 95 ? 2.878 -2.582 8.838 1.00 97.62 95 GLN A CA 1
ATOM 727 C C . GLN A 1 95 ? 2.295 -1.552 9.804 1.00 97.62 95 GLN A C 1
ATOM 729 O O . GLN A 1 95 ? 2.570 -0.362 9.702 1.00 97.62 95 GLN A O 1
ATOM 734 N N . SER A 1 96 ? 1.555 -2.014 10.805 1.00 96.50 96 SER A N 1
ATOM 735 C CA . SER A 1 96 ? 1.252 -1.228 12.001 1.00 96.50 96 SER A CA 1
ATOM 736 C C . SER A 1 96 ? 1.431 -2.114 13.224 1.00 96.50 96 SER A C 1
ATOM 738 O O . SER A 1 96 ? 0.795 -3.161 13.348 1.00 96.50 96 SER A O 1
ATOM 740 N N . ARG A 1 97 ? 2.344 -1.715 14.116 1.00 92.94 97 ARG A N 1
ATOM 741 C CA . ARG A 1 97 ? 2.626 -2.467 15.345 1.00 92.94 97 ARG A CA 1
ATOM 742 C C . ARG A 1 97 ? 1.477 -2.347 16.341 1.00 92.94 97 ARG A C 1
ATOM 744 O O . ARG A 1 97 ? 1.128 -3.342 16.961 1.00 92.94 97 ARG A O 1
ATOM 751 N N . GLU A 1 98 ? 0.908 -1.152 16.469 1.00 93.94 98 GLU A N 1
ATOM 752 C CA . GLU A 1 98 ? -0.229 -0.871 17.355 1.00 93.94 98 GLU A CA 1
ATOM 753 C C . GLU A 1 98 ? -1.447 -1.714 16.972 1.00 93.94 98 GLU A C 1
ATOM 755 O O . GLU 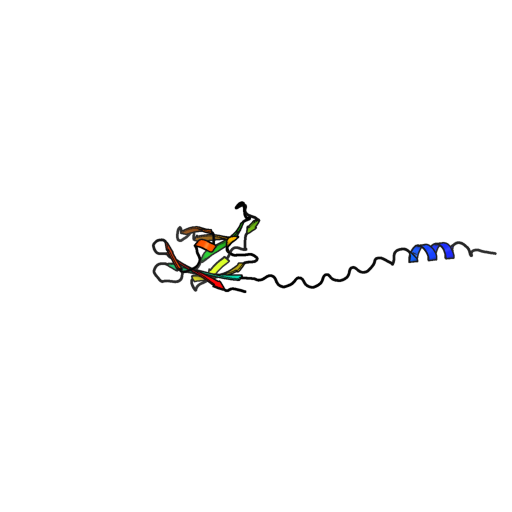A 1 98 ? -2.143 -2.241 17.833 1.00 93.94 98 GLU A O 1
ATOM 760 N N . GLU A 1 99 ? -1.635 -1.924 15.669 1.00 93.25 99 GLU A N 1
ATOM 761 C CA . GLU A 1 99 ? -2.773 -2.652 15.107 1.00 93.25 99 GLU A CA 1
ATOM 762 C C . GLU A 1 99 ? -2.492 -4.139 14.847 1.00 93.25 99 GLU A C 1
ATOM 764 O O . GLU A 1 99 ? -3.342 -4.860 14.319 1.00 93.25 99 GLU A O 1
ATOM 769 N N . ASN A 1 100 ? -1.285 -4.607 15.188 1.00 93.12 100 ASN A N 1
ATOM 770 C CA . ASN A 1 100 ? -0.785 -5.947 14.873 1.00 93.12 100 ASN A CA 1
ATOM 771 C C . ASN A 1 100 ? -1.030 -6.350 13.400 1.00 93.12 100 ASN A C 1
ATOM 773 O O . ASN A 1 100 ? -1.379 -7.487 13.079 1.00 93.12 100 ASN A O 1
ATOM 777 N N . LEU A 1 101 ? -0.881 -5.380 12.497 1.00 94.88 101 LEU A N 1
ATOM 778 C CA . LEU A 1 101 ? -1.114 -5.521 11.067 1.00 94.88 101 LEU A CA 1
ATOM 779 C C . LEU A 1 101 ? 0.225 -5.689 10.354 1.00 94.88 101 LEU A C 1
ATOM 781 O O . LEU A 1 101 ? 1.115 -4.845 10.485 1.00 94.88 101 LEU A O 1
ATOM 785 N N . ARG A 1 102 ? 0.350 -6.743 9.544 1.00 96.56 102 ARG A N 1
ATOM 786 C CA . ARG A 1 102 ? 1.485 -6.936 8.639 1.00 96.56 102 ARG A CA 1
ATOM 787 C C . ARG A 1 102 ? 1.019 -7.571 7.337 1.00 96.56 102 ARG A C 1
ATOM 789 O O . ARG A 1 102 ? 0.493 -8.679 7.344 1.00 96.56 102 ARG A O 1
ATOM 796 N N . VAL A 1 103 ? 1.252 -6.883 6.226 1.00 96.19 103 VAL A N 1
ATOM 797 C CA . VAL A 1 103 ? 0.982 -7.386 4.876 1.00 96.19 103 VAL A CA 1
ATOM 798 C C . VAL A 1 103 ? 2.233 -7.209 4.034 1.00 96.19 103 VAL A C 1
ATOM 800 O O . VAL A 1 103 ? 2.850 -6.147 4.040 1.00 96.19 103 VAL A O 1
ATOM 803 N N . GLN A 1 104 ? 2.603 -8.257 3.306 1.00 95.88 104 GLN A N 1
ATOM 804 C CA . GLN A 1 104 ? 3.672 -8.209 2.322 1.00 95.88 104 GLN A CA 1
ATOM 805 C C . GLN A 1 104 ? 3.266 -9.039 1.110 1.00 95.88 104 GLN A C 1
ATOM 807 O O . GLN A 1 104 ? 3.070 -10.247 1.228 1.00 95.88 104 GLN A O 1
ATOM 812 N N . ALA A 1 105 ? 3.131 -8.396 -0.047 1.00 95.62 105 ALA A N 1
ATOM 813 C CA . ALA A 1 105 ? 2.745 -9.073 -1.282 1.00 95.62 105 ALA A CA 1
ATOM 814 C C . ALA A 1 105 ? 3.175 -8.277 -2.527 1.00 95.62 105 ALA A C 1
ATOM 816 O O . ALA A 1 105 ? 3.487 -7.087 -2.421 1.00 95.62 105 ALA A O 1
ATOM 817 N N . PRO A 1 106 ? 3.207 -8.914 -3.714 1.00 95.56 106 PRO A N 1
ATOM 818 C CA . PRO A 1 106 ? 3.441 -8.218 -4.974 1.00 95.56 106 PRO A CA 1
ATOM 819 C C . PRO A 1 106 ? 2.427 -7.099 -5.189 1.00 95.56 106 PRO A C 1
ATOM 821 O O . PRO A 1 106 ? 1.221 -7.335 -5.114 1.00 95.56 106 PRO A O 1
ATOM 824 N N . LEU A 1 107 ? 2.911 -5.895 -5.503 1.00 95.88 107 LEU A N 1
ATOM 825 C CA . LEU A 1 107 ? 2.059 -4.719 -5.664 1.00 95.88 107 LEU A CA 1
ATOM 826 C C . LEU A 1 107 ? 0.979 -4.951 -6.724 1.00 95.88 107 LEU A C 1
ATOM 828 O O . LEU A 1 107 ? -0.179 -4.631 -6.489 1.00 95.88 107 LEU A O 1
ATOM 832 N N . ALA A 1 108 ? 1.339 -5.583 -7.844 1.00 93.62 108 ALA A N 1
ATOM 833 C CA . ALA A 1 108 ? 0.411 -5.893 -8.931 1.00 93.62 108 ALA A CA 1
ATOM 834 C C . ALA A 1 108 ? -0.804 -6.743 -8.503 1.00 93.62 108 ALA A C 1
ATOM 836 O O . ALA A 1 108 ? -1.842 -6.670 -9.151 1.00 93.62 108 ALA A O 1
ATOM 837 N N . VAL A 1 109 ? -0.694 -7.528 -7.424 1.00 94.38 109 VAL A N 1
ATOM 838 C CA . VAL A 1 109 ? -1.794 -8.355 -6.887 1.00 94.38 109 VAL A CA 1
ATOM 839 C C . VAL A 1 109 ? -2.660 -7.572 -5.895 1.00 94.38 109 VAL A C 1
ATOM 841 O O . VAL A 1 109 ? -3.817 -7.915 -5.684 1.00 94.38 109 VAL A O 1
ATOM 844 N N . LEU A 1 110 ? -2.110 -6.518 -5.287 1.00 96.12 110 LEU A N 1
ATOM 845 C CA . LEU A 1 110 ? -2.783 -5.723 -4.259 1.00 96.12 110 LEU A CA 1
ATOM 846 C C . LEU A 1 110 ? -3.516 -4.493 -4.810 1.00 96.12 110 LEU A C 1
ATOM 848 O O . LEU A 1 110 ? -4.164 -3.796 -4.029 1.00 96.12 110 LEU A O 1
ATOM 852 N N . LEU A 1 111 ? -3.390 -4.188 -6.106 1.00 96.19 111 LEU A N 1
ATOM 853 C CA . LEU A 1 111 ? -4.083 -3.058 -6.732 1.00 96.19 111 LEU A CA 1
ATOM 854 C C . LEU A 1 111 ? -5.609 -3.212 -6.623 1.00 96.19 111 LEU A C 1
ATOM 856 O O . LEU A 1 111 ? -6.147 -4.314 -6.720 1.00 96.19 111 LEU A O 1
ATOM 860 N N . GLY A 1 112 ? -6.308 -2.089 -6.459 1.00 96.69 112 GLY A N 1
ATOM 861 C CA . GLY A 1 112 ? -7.749 -2.058 -6.211 1.00 96.69 112 GLY A CA 1
ATOM 862 C C . GLY A 1 112 ? -8.090 -2.048 -4.720 1.00 96.69 112 GLY A C 1
ATOM 863 O O . GLY A 1 112 ? -7.275 -1.653 -3.885 1.00 96.69 112 GLY A O 1
ATOM 864 N N . SER A 1 113 ? -9.321 -2.441 -4.384 1.00 97.81 113 SER A N 1
ATOM 865 C CA . SER A 1 113 ? -9.815 -2.462 -3.003 1.00 97.81 113 SER A CA 1
ATOM 866 C C . SER A 1 113 ? -10.000 -3.883 -2.489 1.00 97.81 113 SER A C 1
ATOM 868 O O . SER A 1 113 ? -10.622 -4.710 -3.154 1.00 97.81 113 SER A O 1
ATOM 870 N N . TRP A 1 114 ? -9.532 -4.144 -1.274 1.00 97.56 114 TRP A N 1
ATOM 871 C CA . TRP A 1 114 ? -9.664 -5.442 -0.611 1.00 97.56 114 TRP A CA 1
ATOM 872 C C . TRP A 1 114 ? -9.666 -5.281 0.910 1.00 97.56 114 TRP A C 1
ATOM 874 O O . TRP A 1 114 ? -9.352 -4.215 1.443 1.00 97.56 114 TRP A O 1
ATOM 884 N N . SER A 1 115 ? -10.047 -6.346 1.613 1.00 96.31 115 SER A N 1
ATOM 885 C CA . SER A 1 115 ? -10.168 -6.341 3.070 1.00 96.31 115 SER A CA 1
ATOM 886 C C . SER A 1 115 ? -9.396 -7.491 3.702 1.00 96.31 115 SER A C 1
ATOM 888 O O . SER A 1 115 ? -9.310 -8.581 3.138 1.00 96.31 115 SER A O 1
ATOM 890 N N . LEU A 1 116 ? -8.882 -7.253 4.905 1.00 94.56 116 LEU A N 1
ATOM 891 C CA . LEU A 1 116 ? -8.274 -8.255 5.773 1.00 94.56 116 LEU A CA 1
ATOM 892 C C . LEU A 1 116 ? -8.852 -8.074 7.177 1.00 94.56 116 LEU A C 1
ATOM 894 O O . LEU A 1 116 ? -8.443 -7.180 7.915 1.00 94.56 116 LEU A O 1
ATOM 898 N N . GLY A 1 117 ? -9.841 -8.893 7.537 1.00 93.56 117 GLY A N 1
ATOM 899 C CA . GLY A 1 117 ? -10.578 -8.724 8.791 1.00 93.56 117 GLY A CA 1
ATOM 900 C C . GLY A 1 117 ? -11.231 -7.332 8.880 1.00 93.56 117 GLY A C 1
ATOM 901 O O . GLY A 1 117 ? -11.988 -6.976 7.976 1.00 93.56 117 GLY A O 1
ATOM 902 N N . PRO A 1 118 ? -10.958 -6.532 9.931 1.00 95.12 118 PRO A N 1
ATOM 903 C CA . PRO A 1 118 ? -11.547 -5.201 10.099 1.00 95.12 118 PRO A CA 1
ATOM 904 C C . PRO A 1 118 ? -10.886 -4.121 9.227 1.00 95.12 118 PRO A C 1
ATOM 906 O O . PRO A 1 118 ? -11.360 -2.983 9.216 1.00 95.12 118 PRO A O 1
ATOM 909 N N . TYR A 1 119 ? -9.784 -4.447 8.547 1.00 97.56 119 TYR A N 1
ATOM 910 C CA . TYR A 1 119 ? -9.015 -3.508 7.741 1.00 97.56 119 TYR A CA 1
ATOM 911 C C . TYR A 1 119 ? -9.482 -3.535 6.290 1.00 97.56 119 TYR A C 1
ATOM 913 O O . TYR A 1 119 ? -9.659 -4.610 5.714 1.00 97.56 119 TYR A O 1
ATOM 921 N N . ARG A 1 120 ? -9.621 -2.359 5.681 1.00 97.81 120 ARG A N 1
ATOM 922 C CA . ARG A 1 120 ? -9.867 -2.204 4.247 1.00 97.81 120 ARG A CA 1
ATOM 923 C C . ARG A 1 120 ? -8.765 -1.356 3.633 1.00 97.81 120 ARG A C 1
ATOM 925 O O . ARG A 1 120 ? -8.463 -0.269 4.124 1.00 97.81 120 ARG A O 1
ATOM 932 N N . PHE A 1 121 ? -8.201 -1.870 2.552 1.00 98.31 121 PHE A N 1
ATOM 933 C CA . PHE A 1 121 ? -7.114 -1.271 1.798 1.00 98.31 121 PHE A CA 1
ATOM 934 C C . PHE A 1 121 ? -7.630 -0.869 0.425 1.00 98.31 121 PHE A C 1
ATOM 936 O O . PHE A 1 121 ? -8.355 -1.637 -0.210 1.00 98.31 121 PHE A O 1
ATOM 943 N N . THR A 1 122 ? -7.241 0.312 -0.038 1.00 98.31 122 THR A N 1
ATOM 944 C CA . THR A 1 122 ? -7.482 0.760 -1.411 1.00 98.31 122 THR A CA 1
ATOM 945 C C . THR A 1 122 ? -6.173 1.262 -1.991 1.00 98.31 122 THR A C 1
ATOM 947 O O . THR A 1 122 ? -5.589 2.224 -1.493 1.00 98.31 122 THR A O 1
ATOM 950 N N . LEU A 1 123 ? -5.694 0.588 -3.031 1.00 98.06 123 LEU A N 1
ATOM 951 C CA . LEU A 1 123 ? -4.449 0.911 -3.711 1.00 98.06 123 LEU A CA 1
ATOM 952 C C . LEU A 1 123 ? -4.769 1.371 -5.126 1.00 98.06 123 LEU A C 1
ATOM 954 O O . LEU A 1 123 ? -5.248 0.589 -5.949 1.00 98.06 123 LEU A O 1
ATOM 958 N N . THR A 1 124 ? -4.495 2.641 -5.403 1.00 96.81 124 THR A N 1
ATOM 959 C CA . THR A 1 124 ? -4.764 3.255 -6.706 1.00 96.81 124 THR A CA 1
ATOM 960 C C . THR A 1 124 ? -3.456 3.677 -7.341 1.00 96.81 124 THR A C 1
ATOM 962 O O . THR A 1 124 ? -2.643 4.343 -6.700 1.00 96.81 124 THR A O 1
ATOM 965 N N . LEU A 1 125 ? -3.257 3.288 -8.596 1.00 94.88 125 LEU A N 1
ATOM 966 C CA . LEU A 1 125 ? -2.104 3.697 -9.378 1.00 94.88 125 LEU A CA 1
ATOM 967 C C . LEU A 1 125 ? -2.543 4.748 -10.394 1.00 94.88 125 LEU A C 1
ATOM 969 O O . LEU A 1 125 ? -3.379 4.467 -11.252 1.00 94.88 125 LEU A O 1
ATOM 973 N N . THR A 1 126 ? -1.959 5.933 -10.313 1.00 91.50 126 THR A N 1
ATOM 974 C CA . THR A 1 126 ? -2.086 6.951 -11.352 1.00 91.50 126 THR A CA 1
ATOM 975 C C . THR A 1 126 ? -0.976 6.717 -12.366 1.00 91.50 126 THR A C 1
ATOM 977 O O . THR A 1 126 ? 0.206 6.663 -12.005 1.00 91.50 126 THR A O 1
ATOM 980 N N . THR A 1 127 ? -1.364 6.509 -13.622 1.00 77.06 127 THR A N 1
ATOM 981 C CA . THR A 1 127 ? -0.422 6.343 -14.729 1.00 77.06 127 THR A CA 1
ATOM 982 C C . THR A 1 127 ? 0.301 7.662 -15.024 1.00 77.06 127 THR A C 1
ATOM 984 O O . THR A 1 127 ? -0.305 8.717 -14.829 1.00 77.06 127 THR A O 1
ATOM 987 N N . PRO A 1 128 ? 1.572 7.606 -15.456 1.00 65.06 128 PRO A N 1
ATOM 988 C CA . PRO A 1 128 ? 2.304 8.768 -15.951 1.00 65.06 128 PRO A CA 1
ATOM 989 C C . PRO A 1 128 ? 1.667 9.364 -17.210 1.00 65.06 128 PRO A C 1
ATOM 991 O O . PRO A 1 128 ? 0.928 8.629 -17.910 1.00 65.06 128 PRO A O 1
#

Mean predicted aligned error: 11.63 Å

Foldseek 3Di:
DDPDPPPVVVVVVVPPPPPDPDPDPDDPDDDQWKKKKKKAKDFQNHADWFKKKKKFFADPVRHTDDIDDIDIQDNRRMDMDIDRDDQQRIWMWIDDPVVRDTDIDRRVVVAAWDDDVRMIMHMDMDGD

pLDDT: mean 84.9, std 17.42, range [44.59, 98.62]

Solvent-accessible surface area (backbone atoms only — not comparable to full-atom values): 7540 Å² total; per-residue (Å²): 140,79,98,71,71,70,66,63,59,61,60,59,64,68,66,72,74,75,75,70,77,77,77,72,79,75,75,81,77,74,83,73,70,49,33,39,37,37,45,32,35,26,46,80,88,39,58,34,49,65,32,37,38,35,42,34,34,33,46,97,88,68,44,82,75,48,70,52,78,81,41,54,18,37,84,79,4,32,38,77,46,78,34,87,60,65,56,81,36,26,33,35,37,40,38,25,80,94,74,73,42,76,49,74,47,52,36,69,77,57,57,44,74,52,71,61,86,62,33,38,39,39,31,46,76,46,78,104

Nearest PDB structures (foldseek):
  2zex-assembly1_A  TM=3.253E-01  e=2.247E-01  Caldanaerobius polysaccharolyticus
  3oea-assembly1_A  TM=3.409E-01  e=3.992E-01  Caldanaerobius polysaccharolyticus
  6x83-assembly2_D  TM=3.018E-01  e=6.389E-01  Homo sapiens
  2cjs-assembly1_B  TM=3.239E-01  e=8.296E-01  Rattus norvegicus
  6ooy-assembly1_A  TM=3.114E-01  e=1.022E+00  Homo sapiens

Sequence (128 aa):
MGGKFGLLFLLGLGLALAQAPIPRPKPPEEPKPTWVLRVEVTKAGAPLPGVLVLLQEVSPNRLPIRQSLPRFTGPQGWVELRLEADPKGYLLLLQSREENLRVQAPLAVLLGSWSLGPYRFTLTLTTP

Radius of gyration: 28.24 Å; Cα contacts (8 Å, |Δi|>4): 228; chains: 1; bounding box: 91×51×44 Å